Protein AF-A0A0N0UZF9-F1 (afdb_monomer)

Solvent-accessible surface area (backbone atoms only — not comparable to full-atom values): 8842 Å² total; per-residue (Å²): 135,58,72,69,58,54,50,53,52,52,51,53,51,52,53,53,54,58,72,73,48,83,79,80,64,76,77,76,74,95,60,78,86,76,83,84,76,93,65,82,76,79,87,68,77,53,95,86,53,50,74,66,56,44,46,52,50,43,54,66,48,74,74,40,77,43,28,36,32,28,72,74,54,78,70,39,81,90,77,30,36,34,41,31,40,71,54,63,40,72,67,46,59,75,76,38,93,76,80,78,81,73,47,67,48,80,46,55,71,67,57,49,49,50,48,66,74,74,47,73,64,34,48,26,33,32,36,53,35,70,54,100,90,40,83,45,73,49,79,44,81,100

Secondary structure (DSSP, 8-state):
--HHHHHHHHHHHHHHHHHT-TT------SS---SS--PPP--SPPTT--HHHHHHHHHTPPPEEEEEEEE-S--BTTTTEEEEEEEE-HHHHHHS----S-EEEE--HHHHHHHHHH-SEEEEEEEEEEETTEEEEEEEE-

Mean predicted aligned error: 14.39 Å

Radius of gyration: 19.11 Å; Cα contacts (8 Å, |Δi|>4): 156; chains: 1; bounding box: 43×53×45 Å

pLDDT: mean 75.82, std 14.98, range [36.47, 91.0]

Sequence (142 aa):
MSQLQKENRKLKLRLKKIIQNPSIIPKKPKHPPSTGSTEFPDLKRGQFETPQEFETRIQNSEAFQVGTARFKEPYDIETGKFPIEIDWKKWTKEHFDIQFKASWIVAQRDTAKSLYETSKTWPVIGNCSLIEKEIIMALQLY

Structure (mmCIF, N/CA/C/O backbone):
data_AF-A0A0N0UZF9-F1
#
_entry.id   AF-A0A0N0UZF9-F1
#
loop_
_atom_site.group_PDB
_atom_site.id
_atom_site.type_symbol
_atom_site.label_atom_id
_atom_site.label_alt_id
_atom_site.label_comp_id
_atom_site.label_asym_id
_atom_site.label_entity_id
_atom_site.label_seq_id
_atom_site.pdbx_PDB_ins_code
_atom_site.Cartn_x
_atom_site.Cartn_y
_atom_site.Cartn_z
_atom_site.occupancy
_atom_site.B_iso_or_equiv
_atom_site.auth_seq_id
_atom_site.auth_comp_id
_atom_site.auth_asym_id
_atom_site.auth_atom_id
_atom_site.pdbx_PDB_model_num
ATOM 1 N N . MET A 1 1 ? 2.807 -39.005 -10.849 1.00 57.56 1 MET A N 1
ATOM 2 C CA . MET A 1 1 ? 3.020 -37.666 -10.246 1.00 57.56 1 MET A CA 1
ATOM 3 C C . MET A 1 1 ? 2.933 -36.617 -11.337 1.00 57.56 1 MET A C 1
ATOM 5 O O . MET A 1 1 ? 3.746 -36.650 -12.254 1.00 57.56 1 MET A O 1
ATOM 9 N N . SER A 1 2 ? 1.929 -35.745 -11.247 1.00 75.00 2 SER A N 1
ATOM 10 C CA . SER A 1 2 ? 1.652 -34.679 -12.220 1.00 75.00 2 SER A CA 1
ATOM 11 C C . SER A 1 2 ? 2.767 -33.622 -12.219 1.00 75.00 2 SER A C 1
ATOM 13 O O . SER A 1 2 ? 3.395 -33.369 -11.188 1.00 75.00 2 SER A O 1
ATOM 15 N N . GLN A 1 3 ? 3.017 -32.997 -13.369 1.00 76.38 3 GLN A N 1
ATOM 16 C CA . GLN A 1 3 ? 3.989 -31.909 -13.539 1.00 76.38 3 GLN A CA 1
ATOM 17 C C . GLN A 1 3 ? 3.742 -30.757 -12.547 1.00 76.38 3 GLN A C 1
ATOM 19 O O . GLN A 1 3 ? 4.679 -30.258 -11.923 1.00 76.38 3 GLN A O 1
ATOM 24 N N . LEU A 1 4 ? 2.468 -30.486 -12.256 1.00 74.38 4 LEU A N 1
ATOM 25 C CA . LEU A 1 4 ? 2.013 -29.488 -11.288 1.00 74.38 4 LEU A CA 1
ATOM 26 C C . LEU A 1 4 ? 2.419 -29.817 -9.837 1.00 74.38 4 LEU A C 1
ATOM 28 O O . LEU A 1 4 ? 2.661 -28.930 -9.017 1.00 74.38 4 LEU A O 1
ATOM 32 N N . GLN A 1 5 ? 2.539 -31.104 -9.495 1.00 74.62 5 GLN A N 1
ATOM 33 C CA . GLN A 1 5 ? 2.990 -31.533 -8.164 1.00 74.62 5 GLN A CA 1
ATOM 34 C C . GLN A 1 5 ? 4.503 -31.336 -7.995 1.00 74.62 5 GLN A C 1
ATOM 36 O O . GLN A 1 5 ? 4.972 -31.029 -6.896 1.00 74.62 5 GLN A O 1
ATOM 41 N N . LYS A 1 6 ? 5.275 -31.467 -9.083 1.00 79.69 6 LYS A N 1
ATOM 42 C CA . LYS A 1 6 ? 6.724 -31.212 -9.078 1.00 79.69 6 LYS A CA 1
ATOM 43 C C . LYS A 1 6 ? 7.018 -29.719 -8.910 1.00 79.69 6 LYS A C 1
ATOM 45 O O . LYS A 1 6 ? 7.891 -29.366 -8.117 1.00 79.69 6 LYS A O 1
ATOM 50 N N . GLU A 1 7 ? 6.265 -28.853 -9.585 1.00 77.62 7 GLU A N 1
ATOM 51 C CA . GLU A 1 7 ? 6.413 -27.394 -9.485 1.00 77.62 7 GLU A CA 1
ATOM 52 C C . GLU A 1 7 ? 6.030 -26.864 -8.105 1.00 77.62 7 GLU A C 1
ATOM 54 O O . GLU A 1 7 ? 6.818 -26.149 -7.484 1.00 77.62 7 GLU A O 1
ATOM 59 N N . A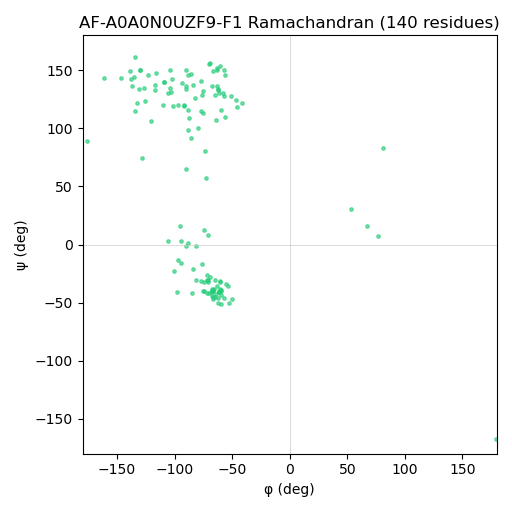SN A 1 8 ? 4.904 -27.316 -7.549 1.00 78.94 8 ASN A N 1
ATOM 60 C CA . ASN A 1 8 ? 4.499 -26.940 -6.193 1.00 78.94 8 ASN A CA 1
ATOM 61 C C . ASN A 1 8 ? 5.518 -27.375 -5.130 1.00 78.94 8 ASN A C 1
ATOM 63 O O . ASN A 1 8 ? 5.809 -26.630 -4.191 1.00 78.94 8 ASN A O 1
ATOM 67 N N . ARG A 1 9 ? 6.126 -28.559 -5.285 1.00 81.19 9 ARG A N 1
ATOM 68 C CA . ARG A 1 9 ? 7.200 -29.012 -4.390 1.00 81.19 9 ARG A CA 1
ATOM 69 C C . ARG A 1 9 ? 8.454 -28.142 -4.524 1.00 81.19 9 ARG A C 1
ATOM 71 O O . ARG A 1 9 ? 9.085 -27.830 -3.515 1.00 81.19 9 ARG A O 1
ATOM 78 N N . LYS A 1 10 ? 8.796 -27.717 -5.745 1.00 82.12 10 LYS A N 1
ATOM 79 C CA . LYS A 1 10 ? 9.942 -26.837 -6.027 1.00 82.12 10 LYS A CA 1
ATOM 80 C C . LYS A 1 10 ? 9.738 -25.430 -5.453 1.00 82.12 10 LYS A C 1
ATOM 82 O O . LYS A 1 10 ? 10.666 -24.888 -4.854 1.00 82.12 10 LYS A O 1
ATOM 87 N N . LEU A 1 11 ? 8.529 -24.876 -5.562 1.00 73.31 11 LEU A N 1
ATOM 88 C CA . LEU A 1 11 ? 8.155 -23.585 -4.973 1.00 73.31 11 LEU A CA 1
ATOM 89 C C . LEU A 1 11 ? 8.193 -23.627 -3.442 1.00 73.31 11 LEU A C 1
ATOM 91 O O . LEU A 1 11 ? 8.817 -22.764 -2.826 1.00 73.31 11 LEU A O 1
ATOM 95 N N . LYS A 1 12 ? 7.643 -24.681 -2.824 1.00 80.00 12 LYS A N 1
ATOM 96 C CA . LYS A 1 12 ? 7.717 -24.875 -1.365 1.00 80.00 12 LYS A CA 1
ATOM 97 C C . LYS A 1 12 ? 9.158 -24.974 -0.857 1.00 80.00 12 LYS A C 1
ATOM 99 O O . LYS A 1 12 ? 9.477 -24.407 0.185 1.00 80.00 12 LYS A O 1
ATOM 104 N N . LEU A 1 13 ? 10.042 -25.651 -1.594 1.00 74.62 13 LEU A N 1
ATOM 105 C CA . LEU A 1 13 ? 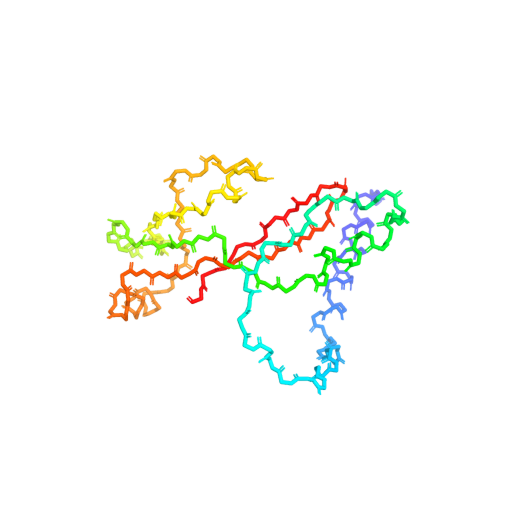11.467 -25.739 -1.252 1.00 74.62 13 LEU A CA 1
ATOM 106 C C . LEU A 1 13 ? 12.184 -24.385 -1.367 1.00 74.62 13 LEU A C 1
ATOM 108 O O . LEU A 1 13 ? 13.009 -24.063 -0.513 1.00 74.62 13 LEU A O 1
ATOM 112 N N . ARG A 1 14 ? 11.857 -23.575 -2.383 1.00 71.19 14 ARG A N 1
ATOM 113 C CA . ARG A 1 14 ? 12.416 -22.223 -2.547 1.00 71.19 14 ARG A CA 1
ATOM 114 C C . ARG A 1 14 ? 11.967 -21.274 -1.437 1.00 71.19 14 ARG A C 1
ATOM 116 O O . ARG A 1 14 ? 12.817 -20.632 -0.831 1.00 71.19 14 ARG A O 1
ATOM 123 N N . LEU A 1 15 ? 10.674 -21.260 -1.114 1.00 66.38 15 LEU A N 1
ATOM 124 C CA . LEU A 1 15 ? 10.121 -20.458 -0.015 1.00 66.38 15 LEU A CA 1
ATOM 125 C C . LEU A 1 15 ? 10.742 -20.831 1.336 1.00 66.38 15 LEU A C 1
ATOM 127 O O . LEU A 1 15 ? 11.152 -19.955 2.092 1.00 66.38 15 LEU A O 1
ATOM 131 N N . LYS A 1 16 ? 10.911 -22.131 1.611 1.00 72.00 16 LYS A N 1
ATOM 132 C CA . LYS A 1 16 ? 11.544 -22.595 2.854 1.00 72.00 16 LYS A CA 1
ATOM 133 C C . LYS A 1 16 ? 13.008 -22.148 2.970 1.00 72.00 16 LYS A C 1
ATOM 135 O O . LYS A 1 16 ? 13.449 -21.808 4.062 1.00 72.00 16 LYS A O 1
ATOM 140 N N . LYS A 1 17 ? 13.743 -22.095 1.852 1.00 63.72 17 LYS A N 1
ATOM 141 C CA . LYS A 1 17 ? 15.142 -21.638 1.815 1.00 63.72 17 LYS A CA 1
ATOM 142 C C . LYS A 1 17 ? 15.284 -20.125 2.028 1.00 63.72 17 LYS A C 1
ATOM 144 O O . LYS A 1 17 ? 16.287 -19.702 2.589 1.00 63.72 17 LYS A O 1
ATOM 149 N N . ILE A 1 18 ? 14.290 -19.334 1.619 1.00 58.06 18 ILE A N 1
ATOM 150 C CA . ILE A 1 18 ? 14.248 -17.881 1.856 1.00 58.06 18 ILE A CA 1
ATOM 151 C C . ILE A 1 18 ? 13.975 -17.591 3.340 1.00 58.06 18 ILE A C 1
ATOM 153 O O . ILE A 1 18 ? 14.649 -16.761 3.936 1.00 58.06 18 ILE A O 1
ATOM 157 N N . ILE A 1 19 ? 13.055 -18.334 3.963 1.00 57.25 19 ILE A N 1
ATOM 158 C CA . ILE A 1 19 ? 12.686 -18.140 5.377 1.00 57.25 19 ILE A CA 1
ATOM 159 C C . ILE A 1 19 ? 13.804 -18.596 6.336 1.00 57.25 19 ILE A C 1
ATOM 161 O O . ILE A 1 19 ? 13.973 -18.022 7.406 1.00 57.25 19 ILE A O 1
ATOM 165 N N . GLN A 1 20 ? 14.587 -19.616 5.968 1.00 52.75 20 GLN A N 1
ATOM 166 C CA . GLN A 1 20 ? 15.629 -20.190 6.836 1.00 52.75 20 GLN A CA 1
ATOM 167 C C . GLN A 1 20 ? 17.007 -19.516 6.727 1.00 52.75 20 GLN A C 1
ATOM 169 O O . GLN A 1 20 ? 17.932 -19.951 7.408 1.00 52.75 20 GLN A O 1
ATOM 174 N N . ASN A 1 21 ? 17.166 -18.476 5.902 1.00 43.59 21 ASN A N 1
ATOM 175 C CA . ASN A 1 21 ? 18.456 -17.813 5.699 1.00 43.59 21 ASN A CA 1
ATOM 176 C C . ASN A 1 21 ? 18.340 -16.284 5.900 1.00 43.59 21 ASN A C 1
ATOM 178 O O . ASN A 1 21 ? 18.370 -15.530 4.929 1.00 43.59 21 ASN A O 1
ATOM 182 N N . PRO A 1 22 ? 18.217 -15.796 7.150 1.00 47.25 22 PRO A N 1
ATOM 183 C CA . PRO A 1 22 ? 18.050 -14.369 7.450 1.00 47.25 22 PRO A CA 1
ATOM 184 C C . PRO A 1 22 ? 19.308 -13.502 7.214 1.00 47.25 22 PRO A C 1
ATOM 186 O O . PRO A 1 22 ? 19.315 -12.325 7.558 1.00 47.25 22 PRO A O 1
ATOM 189 N N . SER A 1 23 ? 20.379 -14.036 6.613 1.00 43.41 23 SER A N 1
ATOM 190 C CA . SER A 1 23 ? 21.651 -13.318 6.407 1.00 43.41 23 SER A CA 1
ATOM 191 C C . SER A 1 23 ? 21.814 -12.637 5.044 1.00 43.41 23 SER A C 1
ATOM 193 O O . SER A 1 23 ? 22.919 -12.212 4.714 1.00 43.41 23 SER A O 1
ATOM 195 N N . ILE A 1 24 ? 20.743 -12.437 4.273 1.00 46.25 24 ILE A N 1
ATOM 196 C CA . ILE A 1 24 ? 20.751 -11.422 3.205 1.00 46.25 24 ILE A CA 1
ATOM 197 C C . ILE A 1 24 ? 20.254 -10.108 3.814 1.00 46.25 24 ILE A C 1
ATOM 199 O O . ILE A 1 24 ? 19.182 -9.608 3.497 1.00 46.25 24 ILE A O 1
ATOM 203 N N . ILE A 1 25 ? 21.036 -9.576 4.753 1.00 42.75 25 ILE A N 1
ATOM 204 C CA . ILE A 1 25 ? 20.919 -8.180 5.166 1.00 42.75 25 ILE A CA 1
ATOM 205 C C . ILE A 1 25 ? 21.565 -7.386 4.025 1.00 42.75 25 ILE A C 1
ATOM 207 O O . ILE A 1 25 ? 22.776 -7.538 3.816 1.00 42.75 25 ILE A O 1
ATOM 211 N N . PRO A 1 26 ? 20.824 -6.579 3.244 1.00 44.59 26 PRO A N 1
ATOM 212 C CA . PRO A 1 26 ? 21.465 -5.666 2.314 1.00 44.59 26 PRO A CA 1
ATOM 213 C C . PRO A 1 26 ? 22.404 -4.770 3.122 1.00 44.59 26 PRO A C 1
ATOM 215 O O . PRO A 1 26 ? 22.029 -4.213 4.156 1.00 44.59 26 PRO A O 1
ATOM 218 N N . LYS A 1 27 ? 23.667 -4.699 2.687 1.00 43.12 27 LYS A N 1
ATOM 219 C CA . LYS A 1 27 ? 24.675 -3.822 3.284 1.00 43.12 27 LYS A CA 1
ATOM 220 C C . LYS A 1 27 ? 24.059 -2.434 3.457 1.00 43.12 27 LYS A C 1
ATOM 222 O O . LYS A 1 27 ? 23.583 -1.850 2.489 1.00 43.12 27 LYS A O 1
ATOM 227 N N . LYS A 1 28 ? 24.085 -1.941 4.697 1.00 40.94 28 LYS A N 1
ATOM 228 C CA . LYS A 1 28 ? 23.655 -0.598 5.094 1.00 40.94 28 LYS A CA 1
ATOM 229 C C . LYS A 1 28 ? 24.150 0.425 4.051 1.00 40.94 28 LYS A C 1
ATOM 231 O O . LYS A 1 28 ? 25.365 0.467 3.824 1.00 40.94 28 LYS A O 1
ATOM 236 N N . PRO A 1 29 ? 23.272 1.212 3.404 1.00 42.22 29 PRO A N 1
ATOM 237 C CA . PRO A 1 29 ? 23.725 2.265 2.510 1.00 42.22 29 PRO A CA 1
ATOM 238 C C . PRO A 1 29 ? 24.635 3.221 3.291 1.00 42.22 29 PRO A C 1
ATOM 240 O O . PRO A 1 29 ? 24.318 3.644 4.401 1.00 42.22 29 PRO A O 1
ATOM 243 N N . LYS A 1 30 ? 25.814 3.512 2.729 1.00 41.91 30 LYS A N 1
ATOM 244 C CA . LYS A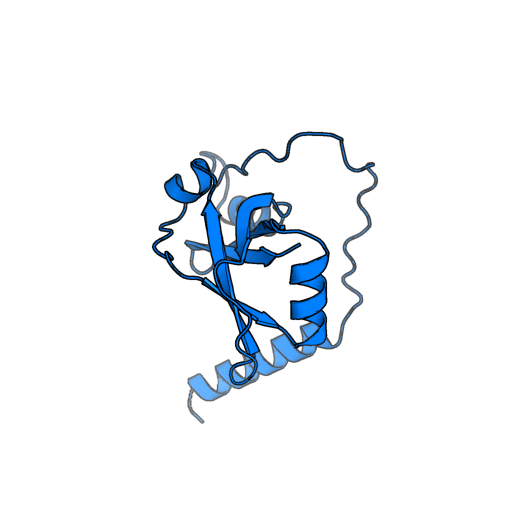 1 30 ? 26.853 4.384 3.312 1.00 41.91 30 LYS A CA 1
ATOM 245 C C . LYS A 1 30 ? 26.514 5.879 3.234 1.00 41.91 30 LYS A C 1
ATOM 247 O O . LYS A 1 30 ? 27.384 6.708 3.487 1.00 41.91 30 LYS A O 1
ATOM 252 N N . HIS A 1 31 ? 25.274 6.228 2.915 1.00 40.09 31 HIS A N 1
ATOM 253 C CA . HIS A 1 31 ? 24.825 7.609 2.835 1.00 40.09 31 HIS A CA 1
ATOM 254 C C . HIS A 1 31 ? 23.734 7.854 3.880 1.00 40.09 31 HIS A C 1
ATOM 256 O O . HIS A 1 31 ? 22.877 6.986 4.066 1.00 40.09 31 HIS A O 1
ATOM 262 N N . PRO A 1 32 ? 23.767 8.992 4.599 1.00 39.00 32 PRO A N 1
ATOM 263 C CA . PRO A 1 32 ? 22.631 9.396 5.416 1.00 39.00 32 PRO A CA 1
ATOM 264 C C . PRO A 1 32 ? 21.383 9.479 4.520 1.00 39.00 32 PRO A C 1
ATOM 266 O O . PRO A 1 32 ? 21.527 9.836 3.347 1.00 39.00 32 PRO A O 1
ATOM 269 N N . PRO A 1 33 ? 20.182 9.145 5.031 1.00 40.12 33 PRO A N 1
ATOM 270 C CA . PRO A 1 33 ? 18.947 9.333 4.284 1.00 40.12 33 PRO A CA 1
ATOM 271 C C . PRO A 1 33 ? 18.864 10.807 3.891 1.00 40.12 33 PRO A C 1
ATOM 273 O O . PRO A 1 33 ? 18.748 11.690 4.742 1.00 40.12 33 PRO A O 1
ATOM 276 N N . SER A 1 34 ? 19.035 11.057 2.596 1.00 36.47 34 SER A N 1
ATOM 277 C CA . SER A 1 34 ? 18.961 12.382 2.010 1.00 36.47 34 SER A CA 1
ATOM 278 C C . SER A 1 34 ? 17.572 12.934 2.293 1.00 36.47 34 SER A C 1
ATOM 280 O O . SER A 1 34 ? 16.563 12.401 1.839 1.00 36.47 34 SER A O 1
ATOM 282 N N . THR A 1 35 ? 17.529 14.002 3.075 1.00 40.38 35 THR A N 1
ATOM 283 C CA . THR A 1 35 ? 16.372 14.873 3.247 1.00 40.38 35 THR A CA 1
ATOM 284 C C . THR A 1 35 ? 15.740 15.215 1.895 1.00 40.38 35 THR A C 1
ATOM 286 O O . THR A 1 35 ? 16.371 15.875 1.076 1.00 40.38 35 THR A O 1
ATOM 289 N N . GLY A 1 36 ? 14.479 14.816 1.706 1.00 38.88 36 GLY A N 1
ATOM 290 C CA . GLY A 1 36 ? 13.521 15.512 0.845 1.00 38.88 36 GLY A CA 1
ATOM 291 C C . GLY A 1 36 ? 13.600 15.247 -0.660 1.00 38.88 36 GLY A C 1
ATOM 292 O O . GLY A 1 36 ? 14.110 16.071 -1.408 1.00 38.88 36 GLY A O 1
ATOM 293 N N . SER A 1 37 ? 12.990 14.153 -1.115 1.00 39.56 37 SER A N 1
ATOM 294 C CA . SER A 1 37 ? 12.114 14.118 -2.306 1.00 39.56 37 SER A CA 1
ATOM 295 C C . SER A 1 37 ? 11.538 12.709 -2.443 1.00 39.56 37 SER A C 1
ATOM 297 O O . SER A 1 37 ? 12.097 11.826 -3.080 1.00 39.56 37 SER A O 1
ATOM 299 N N . THR A 1 38 ? 10.390 12.482 -1.8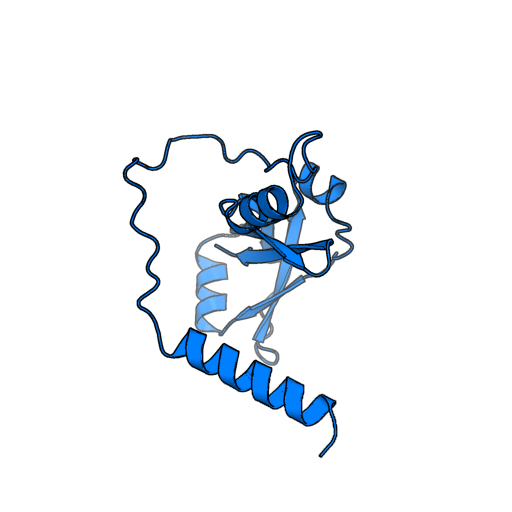02 1.00 50.59 38 THR A N 1
ATOM 300 C CA . THR A 1 38 ? 9.523 11.309 -2.016 1.00 50.59 38 THR A CA 1
ATOM 301 C C . THR A 1 38 ? 8.827 11.456 -3.374 1.00 50.59 38 THR A C 1
ATOM 303 O O . THR A 1 38 ? 7.602 11.565 -3.459 1.00 50.59 38 THR A O 1
ATOM 306 N N . GLU A 1 39 ? 9.620 11.597 -4.432 1.00 58.56 39 GLU A N 1
ATOM 307 C CA . GLU A 1 39 ? 9.146 11.772 -5.795 1.00 58.56 39 GLU A CA 1
ATOM 308 C C . GLU A 1 39 ? 8.847 10.406 -6.409 1.00 58.56 39 GLU A C 1
ATOM 310 O O . GLU A 1 39 ? 9.539 9.415 -6.184 1.00 58.56 39 GLU A O 1
ATOM 315 N N . PHE A 1 40 ? 7.726 10.357 -7.119 1.00 66.69 40 PHE A N 1
ATOM 316 C CA . PHE A 1 40 ? 7.201 9.178 -7.787 1.00 66.69 40 PHE A CA 1
ATOM 317 C C . PHE A 1 40 ? 8.279 8.511 -8.668 1.00 66.69 40 PHE A C 1
ATOM 319 O O . PHE A 1 40 ? 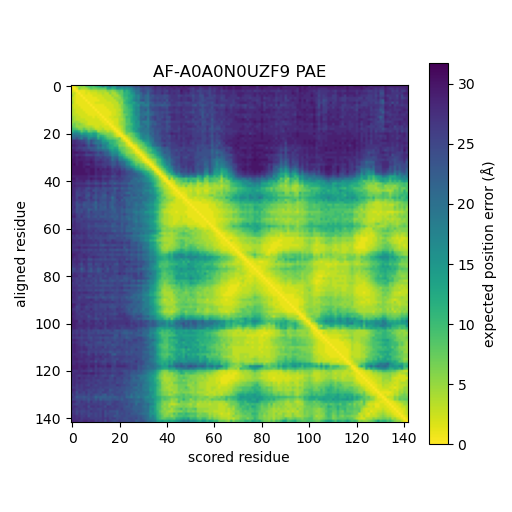8.868 9.202 -9.502 1.00 66.69 40 PHE A O 1
ATOM 326 N N . PRO A 1 41 ? 8.544 7.196 -8.527 1.00 68.56 41 PRO A N 1
ATOM 327 C CA . PRO A 1 41 ? 9.504 6.527 -9.396 1.00 68.56 41 PRO A CA 1
ATOM 328 C C . PRO A 1 41 ? 8.965 6.465 -10.823 1.00 68.56 41 PRO A C 1
ATOM 330 O O . PRO A 1 41 ? 7.805 6.120 -11.038 1.00 68.56 41 PRO A O 1
ATOM 333 N N . ASP A 1 42 ? 9.811 6.755 -11.812 1.00 77.38 42 ASP A N 1
ATOM 334 C CA . ASP A 1 42 ? 9.423 6.620 -13.215 1.00 77.38 42 ASP A CA 1
ATOM 335 C C . ASP A 1 42 ? 9.127 5.149 -13.540 1.00 77.38 42 ASP A C 1
ATOM 337 O O . ASP A 1 42 ? 10.025 4.312 -13.617 1.00 77.38 42 ASP A O 1
ATOM 341 N N . LEU A 1 43 ? 7.851 4.814 -13.716 1.00 81.06 43 LEU A N 1
ATOM 342 C CA . LEU A 1 43 ? 7.411 3.449 -14.008 1.00 81.06 43 LEU A CA 1
ATOM 343 C C . LEU A 1 43 ? 7.554 3.077 -15.490 1.00 81.06 43 LEU A C 1
ATOM 345 O O . LEU A 1 43 ? 7.231 1.953 -15.876 1.00 81.06 43 LEU A O 1
ATOM 349 N N . LYS A 1 44 ? 8.023 3.995 -16.343 1.00 83.88 44 LYS A N 1
ATOM 350 C CA . LYS A 1 44 ? 8.275 3.711 -17.756 1.00 83.88 44 LYS A CA 1
ATOM 351 C C . LYS A 1 44 ? 9.669 3.122 -17.935 1.00 83.88 44 LYS A C 1
ATOM 353 O O . LYS A 1 44 ? 10.614 3.462 -17.222 1.00 83.88 44 LYS A O 1
ATOM 358 N N . ARG A 1 45 ? 9.798 2.222 -18.912 1.00 82.56 45 ARG A N 1
ATOM 359 C CA . ARG A 1 45 ? 11.104 1.707 -19.329 1.00 82.56 45 ARG A CA 1
ATOM 360 C C . ARG A 1 45 ? 11.821 2.764 -20.160 1.00 82.56 45 ARG A C 1
ATOM 362 O O . ARG A 1 45 ? 11.238 3.298 -21.105 1.00 82.56 45 ARG A O 1
ATOM 369 N N . GLY A 1 46 ? 13.084 3.023 -19.840 1.00 84.81 46 GLY A N 1
ATOM 370 C CA . GLY A 1 46 ? 13.930 3.902 -20.641 1.00 84.81 46 GLY A CA 1
ATOM 371 C C . GLY A 1 46 ? 14.151 3.354 -22.057 1.00 84.81 46 GLY A C 1
ATOM 372 O O . GLY A 1 46 ? 14.154 2.143 -22.279 1.00 84.81 46 GLY A O 1
ATOM 373 N N . GLN A 1 47 ? 14.379 4.240 -23.032 1.00 84.88 47 GLN A N 1
ATOM 374 C CA . GLN A 1 47 ? 14.604 3.847 -24.434 1.00 84.88 47 GLN A CA 1
ATOM 375 C C . GLN A 1 47 ? 15.837 2.941 -24.613 1.00 84.88 47 GLN A C 1
ATOM 377 O O . GLN A 1 47 ? 15.837 2.072 -25.483 1.00 84.88 47 GLN A O 1
ATOM 382 N N . PHE A 1 48 ? 16.859 3.126 -23.775 1.00 90.19 48 PHE A N 1
ATOM 383 C CA . PHE A 1 48 ? 18.109 2.358 -23.790 1.00 90.19 48 PHE A CA 1
ATOM 384 C C . PHE A 1 48 ? 18.215 1.350 -22.641 1.00 90.19 48 PHE A C 1
ATOM 386 O O . PHE A 1 48 ? 19.236 0.690 -22.499 1.00 90.19 48 PHE A O 1
ATOM 393 N N . GLU A 1 49 ? 17.174 1.240 -21.816 1.00 87.12 49 GLU A N 1
ATOM 394 C CA . GLU A 1 49 ? 17.160 0.354 -20.659 1.00 87.12 49 GLU A CA 1
ATOM 395 C C . GLU A 1 49 ? 16.807 -1.071 -21.096 1.00 87.12 49 GLU A C 1
ATOM 397 O O . GLU A 1 49 ? 15.777 -1.318 -21.741 1.00 87.12 49 GLU A O 1
ATOM 402 N N . THR A 1 50 ? 17.661 -2.029 -20.739 1.00 91.00 50 THR A N 1
ATOM 403 C CA . THR A 1 50 ? 17.381 -3.447 -20.968 1.00 91.00 50 THR A CA 1
ATOM 404 C C . THR A 1 50 ? 16.240 -3.925 -20.058 1.00 91.00 50 THR A C 1
ATOM 406 O O . THR A 1 50 ? 16.005 -3.361 -18.987 1.00 91.00 50 THR A O 1
ATOM 409 N N . PRO A 1 51 ? 15.520 -5.004 -20.419 1.00 86.75 51 PRO A N 1
ATOM 410 C CA . PRO A 1 51 ? 14.469 -5.552 -19.558 1.00 86.75 51 PRO A CA 1
ATOM 411 C C . PRO A 1 51 ? 14.947 -5.911 -18.142 1.00 86.75 51 PRO A C 1
ATOM 413 O O . PRO A 1 51 ? 14.194 -5.751 -17.188 1.00 86.75 51 PRO A O 1
ATOM 416 N N . GLN A 1 52 ? 16.193 -6.372 -18.009 1.00 87.00 52 GLN A N 1
ATOM 417 C CA . GLN A 1 52 ? 16.790 -6.762 -16.727 1.00 87.00 52 GLN A CA 1
ATOM 418 C C . GLN A 1 52 ? 17.151 -5.546 -15.867 1.00 87.00 52 GLN A C 1
ATOM 420 O O . GLN A 1 52 ? 16.928 -5.569 -14.658 1.00 87.00 52 GLN A O 1
ATOM 425 N N . GLU A 1 53 ? 17.670 -4.476 -16.474 1.00 87.56 53 GLU A N 1
ATOM 426 C CA . GLU A 1 53 ? 17.923 -3.207 -15.778 1.00 87.56 53 GLU A CA 1
ATOM 427 C C . GLU A 1 53 ? 16.616 -2.583 -15.287 1.00 87.56 53 GLU A C 1
ATOM 429 O O . GLU A 1 53 ? 16.531 -2.183 -14.127 1.00 87.56 53 GLU A O 1
ATOM 434 N N . PHE A 1 54 ? 15.574 -2.614 -16.122 1.00 87.12 54 PHE A N 1
ATOM 435 C CA . PHE A 1 54 ? 14.239 -2.153 -15.752 1.00 87.12 54 PHE A CA 1
ATOM 436 C C . PHE A 1 54 ? 13.668 -2.926 -14.564 1.00 87.12 54 PHE A C 1
ATOM 438 O O . PHE A 1 54 ? 13.246 -2.330 -13.575 1.00 87.12 54 PHE A O 1
ATOM 445 N N . GLU A 1 55 ? 13.691 -4.259 -14.632 1.00 86.00 55 GLU A N 1
ATOM 446 C CA . GLU A 1 55 ? 13.229 -5.115 -13.540 1.00 86.00 55 GLU A CA 1
ATOM 447 C C . GLU A 1 55 ? 13.992 -4.822 -12.243 1.00 86.00 55 GLU A C 1
ATOM 449 O O . GLU A 1 55 ? 13.381 -4.621 -11.193 1.00 86.00 55 GLU A O 1
ATOM 454 N N . THR A 1 56 ? 15.320 -4.720 -12.332 1.00 85.81 56 THR A N 1
ATOM 455 C CA . THR A 1 56 ? 16.193 -4.432 -11.189 1.00 85.81 56 THR A CA 1
ATOM 456 C C . THR A 1 56 ? 15.880 -3.067 -10.578 1.00 85.81 56 THR A C 1
ATOM 458 O O . THR A 1 56 ? 15.855 -2.931 -9.356 1.00 85.81 56 THR A O 1
ATOM 461 N N . ARG A 1 57 ? 15.616 -2.048 -11.401 1.00 87.50 57 ARG A N 1
ATOM 462 C CA . ARG A 1 57 ? 15.274 -0.701 -10.934 1.00 87.50 57 ARG A CA 1
ATOM 463 C C . ARG A 1 57 ? 13.918 -0.662 -10.237 1.00 87.50 57 ARG A C 1
ATOM 465 O O . ARG A 1 57 ? 13.812 -0.057 -9.176 1.00 87.50 57 ARG A O 1
ATOM 472 N N . ILE A 1 58 ? 12.904 -1.316 -10.802 1.00 85.56 58 ILE A N 1
ATOM 473 C CA . ILE A 1 58 ? 11.566 -1.381 -10.200 1.00 85.56 58 ILE A CA 1
ATOM 474 C C . ILE A 1 58 ? 11.585 -2.192 -8.898 1.00 85.56 58 ILE A C 1
ATOM 476 O O . ILE A 1 58 ? 10.950 -1.797 -7.930 1.00 85.56 58 ILE A O 1
ATOM 480 N N . GLN A 1 59 ? 12.334 -3.296 -8.836 1.00 83.06 59 GLN A N 1
ATOM 481 C CA . GLN A 1 59 ? 12.436 -4.117 -7.622 1.00 83.06 59 GLN A CA 1
ATOM 482 C C . GLN A 1 59 ? 13.238 -3.442 -6.501 1.00 83.06 59 GLN A C 1
ATOM 484 O O . GLN A 1 59 ? 12.964 -3.685 -5.329 1.00 83.06 59 GLN A O 1
ATOM 489 N N . ASN A 1 60 ? 14.220 -2.604 -6.846 1.00 83.19 60 ASN A N 1
ATOM 490 C CA . ASN A 1 60 ? 15.041 -1.876 -5.876 1.00 83.19 60 ASN A CA 1
ATOM 491 C C . ASN A 1 60 ? 14.529 -0.458 -5.582 1.00 83.19 60 ASN A C 1
ATOM 493 O O . ASN A 1 60 ? 15.194 0.274 -4.849 1.00 83.19 60 ASN A O 1
ATOM 497 N N . SER A 1 61 ? 13.392 -0.043 -6.153 1.00 81.25 61 SER A N 1
ATOM 498 C CA . SER A 1 61 ? 12.817 1.265 -5.843 1.00 81.25 61 SER A CA 1
ATOM 499 C C . SER A 1 61 ? 12.447 1.325 -4.364 1.00 81.25 61 SER A C 1
ATOM 501 O O . SER A 1 61 ? 11.825 0.393 -3.850 1.00 81.25 61 SER A O 1
ATOM 503 N N . GLU A 1 62 ? 12.805 2.417 -3.692 1.00 82.44 62 GLU A N 1
ATOM 504 C CA . GLU A 1 62 ? 12.392 2.638 -2.309 1.00 82.44 62 GLU A CA 1
ATOM 505 C C . GLU A 1 62 ? 10.868 2.697 -2.194 1.00 82.44 62 GLU A C 1
ATOM 507 O O . GLU A 1 62 ? 10.167 3.054 -3.140 1.00 82.44 62 GLU A O 1
ATOM 512 N N . ALA A 1 63 ? 10.359 2.358 -1.013 1.00 84.12 63 ALA A N 1
ATOM 513 C CA . ALA A 1 63 ? 8.944 2.469 -0.718 1.00 84.12 63 ALA A CA 1
ATOM 514 C C . ALA A 1 63 ? 8.506 3.939 -0.785 1.00 84.12 63 ALA A C 1
ATOM 516 O O . ALA A 1 63 ? 9.176 4.822 -0.248 1.00 84.12 63 ALA A O 1
ATOM 517 N N . PHE A 1 64 ? 7.362 4.216 -1.402 1.00 86.06 64 PHE A N 1
ATOM 518 C CA . PHE A 1 64 ? 6.876 5.584 -1.586 1.00 86.06 64 PHE A CA 1
ATOM 519 C C . PHE A 1 64 ? 5.427 5.722 -1.140 1.00 86.06 64 PHE A C 1
ATOM 521 O O . PHE A 1 64 ? 4.624 4.793 -1.208 1.00 86.06 64 PHE A O 1
ATOM 528 N N . GLN A 1 65 ? 5.062 6.915 -0.679 1.00 88.25 65 GLN A N 1
ATOM 529 C CA . GLN A 1 65 ? 3.704 7.166 -0.218 1.00 88.25 65 GLN A CA 1
ATOM 530 C C . GLN A 1 65 ? 2.749 7.354 -1.401 1.00 88.25 65 GLN A C 1
ATOM 532 O O . GLN A 1 65 ? 2.833 8.363 -2.107 1.00 88.25 65 GLN A O 1
ATOM 537 N N . VAL A 1 66 ? 1.797 6.435 -1.540 1.00 88.19 66 VAL A N 1
ATOM 538 C CA . VAL A 1 66 ? 0.777 6.359 -2.605 1.00 88.19 66 VAL A CA 1
ATOM 539 C C . VAL A 1 66 ? -0.547 7.026 -2.224 1.00 88.19 66 VAL A C 1
ATOM 541 O O . VAL A 1 66 ? -1.375 7.342 -3.075 1.00 88.19 66 VAL A O 1
ATOM 544 N N . GLY A 1 67 ? -0.756 7.285 -0.937 1.00 89.25 67 GLY A N 1
ATOM 545 C CA . GLY A 1 67 ? -1.977 7.913 -0.455 1.00 89.25 67 GLY A CA 1
ATOM 546 C C . GLY A 1 67 ? -1.993 8.094 1.051 1.00 89.25 67 GLY A C 1
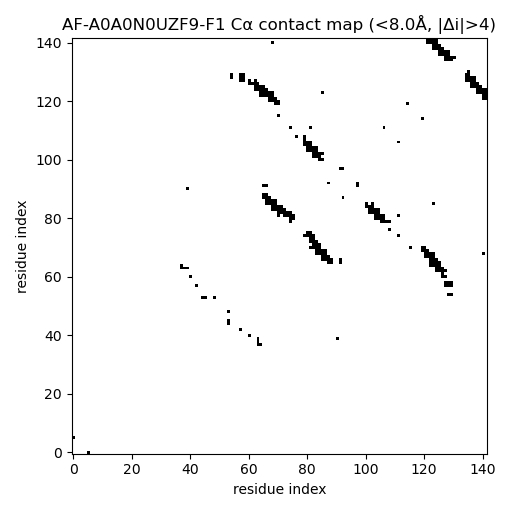ATOM 547 O O . GLY A 1 67 ? -0.973 7.943 1.732 1.00 89.25 67 GLY A O 1
ATOM 548 N N . THR A 1 68 ? -3.177 8.405 1.555 1.00 90.44 68 THR A N 1
ATOM 549 C CA . THR A 1 68 ? -3.447 8.560 2.982 1.00 90.44 68 THR A CA 1
ATOM 550 C C . THR A 1 68 ? -4.713 7.793 3.333 1.00 90.44 68 THR A C 1
ATOM 552 O O . THR A 1 68 ? -5.775 8.060 2.777 1.00 90.44 68 THR A O 1
ATOM 555 N N . ALA A 1 69 ? -4.610 6.842 4.253 1.00 89.31 69 ALA A N 1
ATOM 556 C CA . ALA A 1 69 ? -5.732 6.085 4.779 1.00 89.31 69 ALA A CA 1
ATOM 557 C C . ALA A 1 69 ? -6.361 6.798 5.977 1.00 89.31 69 ALA A C 1
ATOM 559 O O . ALA A 1 69 ? -5.672 7.428 6.781 1.00 89.31 69 ALA A O 1
ATOM 560 N N . ARG A 1 70 ? -7.677 6.667 6.108 1.00 88.38 70 ARG A N 1
ATOM 561 C CA . ARG A 1 70 ? -8.484 7.160 7.225 1.00 88.38 70 ARG A CA 1
ATOM 562 C C . ARG A 1 70 ? -9.464 6.083 7.649 1.00 88.38 70 ARG A C 1
ATOM 564 O O . ARG A 1 70 ? -9.981 5.361 6.802 1.00 88.38 70 ARG A O 1
ATOM 571 N N . PHE A 1 71 ? -9.744 5.982 8.941 1.00 84.69 71 PHE A N 1
ATOM 572 C CA . PHE A 1 71 ? -10.780 5.072 9.425 1.00 84.69 71 PHE A CA 1
ATOM 573 C C . PHE A 1 71 ? -12.153 5.670 9.155 1.00 84.69 71 PHE A C 1
ATOM 575 O O . PHE A 1 71 ? -12.401 6.831 9.484 1.00 84.69 71 PHE A O 1
ATOM 582 N N . LYS A 1 72 ? -13.027 4.880 8.532 1.00 79.50 72 LYS A N 1
ATOM 583 C CA . LYS A 1 72 ? -14.359 5.340 8.128 1.00 79.50 72 LYS A CA 1
ATOM 584 C C . LYS A 1 72 ? -15.434 4.942 9.136 1.00 79.50 72 LYS A C 1
ATOM 586 O O . LYS A 1 72 ? -16.334 5.722 9.428 1.00 79.50 72 LYS A O 1
ATOM 591 N N . GLU A 1 73 ? -15.333 3.723 9.650 1.00 81.25 73 GLU A N 1
ATOM 592 C CA . GLU A 1 73 ? -16.344 3.076 10.485 1.00 81.25 73 GLU A CA 1
ATOM 593 C C . GLU A 1 73 ? -15.678 2.410 11.699 1.00 81.25 73 GLU A C 1
ATOM 595 O O . GLU A 1 73 ? -14.460 2.199 11.688 1.00 81.25 73 GLU A O 1
ATOM 600 N N . PRO A 1 74 ? -16.443 2.093 12.760 1.00 81.56 74 PRO A N 1
ATOM 601 C CA . PRO A 1 74 ? -15.923 1.369 13.911 1.00 81.56 74 PRO A CA 1
ATOM 602 C C . PRO A 1 74 ? -15.304 0.023 13.518 1.00 81.56 74 PRO A C 1
ATOM 604 O O . PRO A 1 74 ? -15.727 -0.625 12.562 1.00 81.56 74 PRO A O 1
ATOM 607 N N . TYR A 1 75 ? -14.312 -0.405 14.294 1.00 85.50 75 TYR A N 1
ATOM 608 C CA . TYR A 1 75 ? -13.715 -1.731 14.174 1.00 85.50 75 TYR A CA 1
ATOM 609 C C . TYR A 1 75 ? -14.756 -2.829 14.437 1.00 85.50 75 TYR A C 1
ATOM 611 O O . TYR A 1 75 ? -15.448 -2.801 15.458 1.00 85.50 75 TYR A O 1
ATOM 619 N N . ASP A 1 76 ? -14.825 -3.813 13.542 1.00 87.00 76 ASP A N 1
ATOM 620 C CA . ASP A 1 76 ? -15.659 -4.999 13.705 1.00 87.00 76 ASP A CA 1
ATOM 621 C C . ASP A 1 76 ? -14.879 -6.072 14.477 1.00 87.00 76 ASP A C 1
ATOM 623 O O . ASP A 1 76 ? -13.923 -6.671 13.975 1.00 87.00 76 ASP A O 1
ATOM 627 N N . ILE A 1 77 ? -15.295 -6.307 15.723 1.00 86.19 77 ILE A N 1
ATOM 628 C CA . ILE A 1 77 ? -14.640 -7.260 16.622 1.00 86.19 77 ILE A CA 1
ATOM 629 C C . ILE A 1 77 ? -14.873 -8.720 16.238 1.00 86.19 77 ILE A C 1
ATOM 631 O O . ILE A 1 77 ? -14.031 -9.555 16.562 1.00 86.19 77 ILE A O 1
ATOM 635 N N . GLU A 1 78 ? -15.974 -9.029 15.552 1.00 88.25 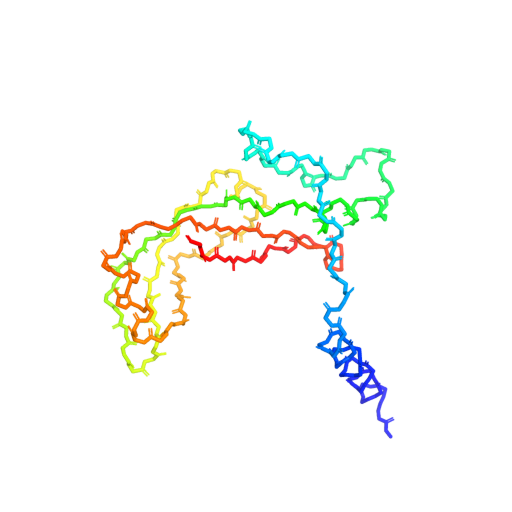78 GLU A N 1
ATOM 636 C CA . GLU A 1 78 ? -16.303 -10.397 15.153 1.00 88.25 78 GLU A CA 1
ATOM 637 C C . GLU A 1 78 ? -15.439 -10.830 13.972 1.00 88.25 78 GLU A C 1
ATOM 639 O O . GLU A 1 78 ? -14.943 -11.957 13.933 1.00 88.25 78 GLU A O 1
ATOM 644 N N . THR A 1 79 ? -15.209 -9.920 13.022 1.00 86.44 79 THR A N 1
ATOM 645 C CA . THR A 1 79 ? -14.425 -10.218 11.815 1.00 86.44 79 THR A CA 1
ATOM 646 C C . THR A 1 79 ? -12.961 -9.792 11.905 1.00 86.44 79 THR A C 1
ATOM 648 O O . THR A 1 79 ? -12.154 -10.195 11.064 1.00 86.44 79 THR A O 1
ATOM 651 N N . GLY A 1 80 ? -12.600 -8.977 12.899 1.00 85.88 80 GLY A N 1
ATOM 652 C CA . GLY A 1 80 ? -11.272 -8.377 13.023 1.00 85.88 80 GLY A CA 1
ATOM 653 C C . GLY A 1 80 ? -10.955 -7.363 11.923 1.00 85.88 80 GLY A C 1
ATOM 654 O O . GLY A 1 80 ? -9.786 -7.048 11.682 1.00 85.88 80 GLY A O 1
ATOM 655 N N . LYS A 1 81 ? -11.983 -6.894 11.207 1.00 86.44 81 LYS A N 1
ATOM 656 C CA . LYS A 1 81 ? -11.839 -5.973 10.084 1.00 86.44 81 LYS A CA 1
ATOM 657 C C . LYS A 1 81 ? -11.992 -4.544 10.555 1.00 86.44 81 LYS A C 1
ATOM 659 O O . LYS A 1 81 ? -12.893 -4.199 11.316 1.00 86.44 81 LYS A O 1
ATOM 664 N N . PHE A 1 82 ? -11.136 -3.695 10.014 1.00 85.31 82 PHE A N 1
ATOM 665 C CA . PHE A 1 82 ? -11.189 -2.270 10.244 1.00 85.31 82 PHE A CA 1
ATOM 666 C C . PHE A 1 82 ? -11.364 -1.545 8.904 1.00 85.31 82 PHE A C 1
ATOM 668 O O . PHE A 1 82 ? -10.422 -1.521 8.101 1.00 85.31 82 PHE A O 1
ATOM 675 N N . PRO A 1 83 ? -12.563 -1.005 8.617 1.00 86.19 83 PRO A N 1
ATOM 676 C CA . PRO A 1 83 ? -12.823 -0.292 7.374 1.00 86.19 83 PRO A CA 1
ATOM 677 C C . PRO A 1 83 ? -11.987 0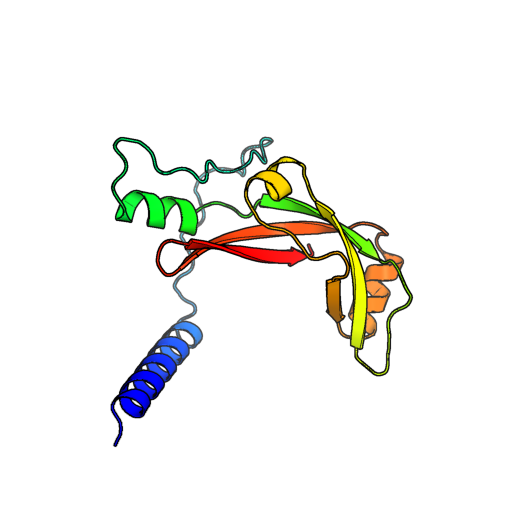.986 7.263 1.00 86.19 83 PRO A C 1
ATOM 679 O O . PRO A 1 83 ? -12.002 1.847 8.148 1.00 86.19 83 PRO A O 1
ATOM 682 N N . ILE A 1 84 ? -11.291 1.123 6.137 1.00 86.56 84 ILE A N 1
ATOM 683 C CA . ILE A 1 84 ? -10.487 2.291 5.800 1.00 86.56 84 ILE A CA 1
ATOM 684 C C . ILE A 1 84 ? -10.935 2.902 4.473 1.00 86.56 84 ILE A C 1
ATOM 686 O O . ILE A 1 84 ? -11.313 2.224 3.517 1.00 86.56 84 ILE A O 1
ATOM 690 N N . GLU A 1 85 ? -10.840 4.218 4.408 1.00 87.56 85 GLU A N 1
ATOM 691 C CA . GLU A 1 85 ? -10.931 5.001 3.189 1.00 87.56 85 GLU A CA 1
ATOM 692 C C . GLU A 1 85 ? -9.530 5.480 2.820 1.00 87.56 85 GLU A C 1
ATOM 694 O O . GLU A 1 85 ? -8.821 6.021 3.668 1.00 87.56 85 GLU A O 1
ATOM 699 N N . ILE A 1 86 ? -9.119 5.282 1.568 1.00 88.31 86 ILE A N 1
ATOM 700 C CA . ILE A 1 86 ? -7.805 5.717 1.092 1.00 88.31 86 ILE A CA 1
ATOM 701 C C . ILE A 1 86 ? -7.984 6.880 0.124 1.00 88.31 86 ILE A C 1
ATOM 703 O O . ILE A 1 86 ? -8.603 6.746 -0.931 1.00 88.31 86 ILE A O 1
ATOM 707 N N . ASP A 1 87 ? -7.391 8.014 0.477 1.00 89.31 87 ASP A N 1
ATOM 708 C CA . ASP A 1 87 ? -7.236 9.158 -0.406 1.00 89.31 87 ASP A CA 1
ATOM 709 C C . ASP A 1 87 ? -5.934 9.009 -1.201 1.00 89.31 87 ASP A C 1
ATOM 711 O O . ASP A 1 87 ? -4.828 9.228 -0.695 1.00 89.31 87 ASP A O 1
ATOM 715 N N . TRP A 1 88 ? -6.065 8.532 -2.436 1.00 88.56 88 TRP A N 1
ATOM 716 C CA . TRP A 1 88 ? -4.937 8.258 -3.325 1.00 88.56 88 TRP A CA 1
ATOM 717 C C . TRP A 1 88 ? -4.376 9.534 -3.942 1.00 88.56 88 TRP A C 1
ATOM 719 O O . TRP A 1 88 ? -5.129 10.392 -4.415 1.00 88.56 88 TRP A O 1
ATOM 729 N N . LYS A 1 89 ? -3.045 9.613 -4.051 1.00 87.62 89 LYS A N 1
ATOM 730 C CA . LYS A 1 89 ? -2.393 10.694 -4.796 1.00 87.62 89 LYS A CA 1
ATOM 731 C C . LYS A 1 89 ? -2.787 10.633 -6.275 1.00 87.62 89 LYS A C 1
ATOM 733 O O . LYS A 1 89 ? -3.046 9.563 -6.826 1.00 87.62 89 LYS A O 1
ATOM 738 N N . LYS A 1 90 ? -2.805 11.799 -6.932 1.00 86.12 90 LYS A N 1
ATOM 739 C CA . LYS A 1 90 ? -3.197 11.937 -8.347 1.00 86.12 90 LYS A CA 1
ATOM 740 C C . LYS A 1 90 ? -2.413 10.984 -9.256 1.00 86.12 90 LYS A C 1
ATOM 742 O O . LYS A 1 90 ? -3.026 10.212 -9.982 1.00 86.12 90 LYS A O 1
ATOM 747 N N . TRP A 1 91 ? -1.086 10.977 -9.131 1.00 84.81 91 TRP A N 1
ATOM 748 C CA . TRP A 1 91 ? -0.217 10.108 -9.928 1.00 84.81 91 TRP A CA 1
ATOM 749 C C . TRP A 1 91 ? -0.521 8.619 -9.709 1.00 84.81 91 TRP A C 1
ATOM 751 O O . TRP A 1 91 ? -0.406 7.818 -10.629 1.00 84.81 91 TRP A O 1
ATOM 761 N N . THR A 1 92 ? -0.956 8.216 -8.511 1.00 85.94 92 THR A N 1
ATOM 762 C CA . THR A 1 92 ? -1.246 6.806 -8.230 1.00 85.94 92 THR A CA 1
ATOM 763 C C . THR A 1 92 ? -2.443 6.342 -9.050 1.00 85.94 92 THR A C 1
ATOM 765 O O . THR A 1 92 ? -2.399 5.264 -9.627 1.00 85.94 92 THR A O 1
ATOM 768 N N . LYS A 1 93 ? -3.468 7.191 -9.184 1.00 83.88 93 LYS A N 1
ATOM 769 C CA . LYS A 1 93 ? -4.646 6.916 -10.021 1.00 83.88 93 LYS A CA 1
ATOM 770 C C . LYS A 1 93 ? -4.329 6.919 -11.521 1.00 83.88 93 LYS A C 1
ATOM 772 O O . LYS A 1 93 ? -5.033 6.279 -12.287 1.00 83.88 93 LYS A O 1
ATOM 777 N N . GLU A 1 94 ? -3.310 7.664 -11.947 1.00 85.00 94 GLU A N 1
ATOM 778 C CA . GLU A 1 94 ? -2.894 7.737 -13.357 1.00 85.00 94 GLU A CA 1
ATOM 779 C C . GLU A 1 94 ? -2.105 6.498 -13.796 1.00 85.00 94 GLU A C 1
ATOM 781 O O . GLU A 1 94 ? -2.171 6.102 -14.957 1.00 85.00 94 GLU A O 1
ATOM 786 N N . HIS A 1 95 ? -1.357 5.892 -12.871 1.00 82.19 95 HIS A N 1
ATOM 787 C CA . HIS A 1 95 ? -0.473 4.763 -13.158 1.00 82.19 95 HIS A CA 1
ATOM 788 C C . HIS A 1 95 ? -1.049 3.399 -12.777 1.00 82.19 95 HIS A C 1
ATOM 790 O O . HIS A 1 95 ? -0.619 2.388 -13.328 1.00 82.19 95 HIS A O 1
ATOM 796 N N . PHE A 1 96 ? -2.005 3.363 -11.851 1.00 81.06 96 PHE A N 1
ATOM 797 C CA . PHE A 1 96 ? -2.623 2.137 -11.365 1.00 81.06 96 PHE A CA 1
ATOM 798 C C . PHE A 1 96 ? -4.138 2.245 -11.504 1.00 81.06 96 PHE A C 1
ATOM 800 O O . PHE A 1 96 ? -4.732 3.254 -11.119 1.00 81.06 96 PHE A O 1
ATOM 807 N N . ASP A 1 97 ? -4.771 1.191 -12.021 1.00 76.94 97 ASP A N 1
ATOM 808 C CA . ASP A 1 97 ? -6.230 1.100 -12.085 1.00 76.94 97 ASP A CA 1
ATOM 809 C C . ASP A 1 97 ? -6.797 0.822 -10.684 1.00 76.94 97 ASP A C 1
ATOM 811 O O . ASP A 1 97 ? -7.053 -0.315 -10.278 1.00 76.94 97 ASP A O 1
ATOM 815 N N . ILE A 1 98 ? -6.910 1.882 -9.884 1.00 75.75 98 ILE A N 1
ATOM 816 C CA . ILE A 1 98 ? -7.398 1.797 -8.511 1.00 75.75 98 ILE A CA 1
ATOM 817 C C . ILE A 1 98 ? -8.925 1.875 -8.520 1.00 75.75 98 ILE A C 1
ATOM 819 O O . ILE A 1 98 ? -9.515 2.951 -8.419 1.00 75.75 98 ILE A O 1
ATOM 823 N N . GLN A 1 99 ? -9.574 0.714 -8.576 1.00 65.25 99 GLN A N 1
ATOM 824 C CA . GLN A 1 99 ? -11.037 0.612 -8.488 1.00 65.25 99 GLN A CA 1
ATOM 825 C C . GLN A 1 99 ? -11.561 0.449 -7.047 1.00 65.25 99 GLN A C 1
ATOM 827 O O . GLN A 1 99 ? -12.771 0.394 -6.811 1.00 65.25 99 GLN A O 1
ATOM 832 N N . PHE A 1 100 ? -10.676 0.386 -6.049 1.00 62.84 100 PHE A N 1
ATOM 833 C CA . PHE A 1 100 ? -11.052 0.084 -4.667 1.00 62.84 100 PHE A CA 1
ATOM 834 C C . PHE A 1 100 ? -11.623 1.315 -3.946 1.00 62.84 100 PHE A C 1
ATOM 836 O O . PHE A 1 100 ? -10.885 2.179 -3.476 1.00 62.84 100 PHE A O 1
ATOM 843 N N . LYS A 1 101 ? -12.957 1.386 -3.839 1.00 56.47 101 LYS A N 1
ATOM 844 C CA . LYS A 1 101 ? -13.671 2.392 -3.024 1.00 56.47 101 LYS A CA 1
ATOM 845 C C . LYS A 1 101 ? -13.796 2.015 -1.543 1.00 56.47 101 LYS A C 1
ATOM 847 O O . LYS A 1 101 ? -14.029 2.891 -0.718 1.00 56.47 101 LYS A O 1
ATOM 852 N N . ALA A 1 102 ? -13.669 0.732 -1.210 1.00 59.19 102 ALA A N 1
ATOM 853 C CA . ALA A 1 102 ? -13.750 0.231 0.157 1.00 59.19 102 ALA A CA 1
ATOM 854 C C . ALA A 1 102 ? -12.602 -0.747 0.398 1.00 59.19 102 ALA A C 1
ATOM 856 O O . ALA A 1 102 ? -12.545 -1.808 -0.223 1.00 59.19 102 ALA A O 1
ATOM 857 N N . SER A 1 103 ? -11.702 -0.370 1.298 1.00 78.50 103 SER A N 1
ATOM 858 C CA . SER A 1 103 ? -10.594 -1.206 1.741 1.00 78.50 103 SER A CA 1
ATOM 859 C C . SER A 1 103 ? -10.782 -1.489 3.226 1.00 78.50 103 SER A C 1
ATOM 861 O O . SER A 1 103 ? -11.321 -0.671 3.965 1.00 78.50 103 SER A O 1
ATOM 863 N N . TRP A 1 104 ? -10.358 -2.654 3.688 1.00 82.94 104 TRP A N 1
ATOM 864 C CA . TRP A 1 104 ? -10.287 -2.953 5.113 1.00 82.94 104 TRP A CA 1
ATOM 865 C C . TRP A 1 104 ? -8.908 -3.502 5.422 1.00 82.94 104 TRP A C 1
ATOM 867 O O . TRP A 1 104 ? -8.279 -4.151 4.585 1.00 82.94 104 TRP A O 1
ATOM 877 N N . ILE A 1 105 ? -8.455 -3.265 6.643 1.00 83.31 105 ILE A N 1
ATOM 878 C CA . ILE A 1 105 ? -7.313 -3.980 7.199 1.00 83.31 105 ILE A CA 1
ATOM 879 C C . ILE A 1 105 ? -7.812 -5.016 8.189 1.00 83.31 105 ILE A C 1
ATOM 881 O O . ILE A 1 105 ? -8.853 -4.838 8.818 1.00 83.31 105 ILE A O 1
ATOM 885 N N . VAL A 1 106 ? -7.071 -6.109 8.316 1.00 84.44 106 VAL A N 1
ATOM 886 C CA . VAL A 1 106 ? -7.283 -7.072 9.393 1.00 84.44 106 VAL A CA 1
ATOM 887 C C . VAL A 1 106 ? -6.276 -6.740 10.480 1.00 84.44 106 VAL A C 1
ATOM 889 O O . VAL A 1 106 ? -5.073 -6.739 10.227 1.00 84.44 106 VAL A O 1
ATOM 892 N N . ALA A 1 107 ? -6.767 -6.424 11.671 1.00 83.19 107 ALA A N 1
ATOM 893 C CA . ALA A 1 107 ? -5.939 -6.046 12.806 1.00 83.19 107 ALA A CA 1
ATOM 894 C C . ALA A 1 107 ? -6.477 -6.704 14.074 1.00 83.19 107 ALA A C 1
ATOM 896 O O . ALA A 1 107 ? -7.677 -6.922 14.209 1.00 83.19 107 ALA A O 1
ATOM 897 N N . GLN A 1 108 ? -5.593 -7.017 15.021 1.00 87.06 108 GLN A N 1
ATOM 898 C CA . GLN A 1 108 ? -6.034 -7.436 16.348 1.00 87.06 108 GLN A CA 1
ATOM 899 C C . GLN A 1 108 ? -6.648 -6.251 17.095 1.00 87.06 108 GLN A C 1
ATOM 901 O O . GLN A 1 108 ? -6.291 -5.101 16.842 1.00 87.06 108 GLN A O 1
ATOM 906 N N . ARG A 1 109 ? -7.531 -6.536 18.057 1.00 86.06 109 ARG A N 1
ATOM 907 C CA . ARG A 1 109 ? -8.248 -5.522 18.844 1.00 86.06 109 ARG A CA 1
ATOM 908 C C . ARG A 1 109 ? -7.325 -4.455 19.433 1.00 86.06 109 ARG A C 1
ATOM 910 O O . ARG A 1 109 ? -7.631 -3.272 19.319 1.00 86.06 109 ARG A O 1
ATOM 917 N N . ASP A 1 110 ? -6.216 -4.860 20.043 1.00 87.31 110 ASP A N 1
ATOM 918 C CA . ASP A 1 110 ? -5.295 -3.919 20.689 1.00 87.31 110 ASP A CA 1
ATOM 919 C C . ASP A 1 110 ? -4.598 -3.032 19.653 1.00 87.31 110 ASP A C 1
ATOM 921 O O . ASP A 1 110 ? -4.520 -1.819 19.830 1.00 87.31 110 ASP A O 1
ATOM 925 N N . THR A 1 111 ? -4.204 -3.606 18.512 1.00 84.00 111 THR A N 1
ATOM 926 C CA . THR A 1 111 ? -3.668 -2.852 17.371 1.00 84.00 111 THR A CA 1
ATOM 927 C C . THR A 1 111 ? -4.700 -1.871 16.817 1.00 84.00 111 THR A C 1
ATOM 929 O O . THR A 1 111 ? -4.384 -0.705 16.609 1.00 84.00 111 THR A O 1
ATOM 932 N N . ALA A 1 112 ? -5.945 -2.309 16.617 1.00 83.31 112 ALA A N 1
ATOM 933 C CA . ALA A 1 112 ? -7.029 -1.458 16.135 1.00 83.31 112 ALA A CA 1
ATOM 934 C C . ALA A 1 112 ? -7.326 -0.305 17.108 1.00 83.31 112 ALA A C 1
ATOM 936 O O . ALA A 1 112 ? -7.522 0.830 16.676 1.00 83.31 112 ALA A O 1
ATOM 937 N N . LYS A 1 113 ? -7.290 -0.571 18.419 1.00 84.88 113 LYS A N 1
ATOM 938 C CA . LYS A 1 113 ? -7.441 0.450 19.460 1.00 84.88 113 LYS A CA 1
ATOM 939 C C . LYS A 1 113 ? -6.316 1.485 19.394 1.00 84.88 113 LYS A C 1
ATOM 941 O O . LYS A 1 113 ? -6.603 2.677 19.327 1.00 84.88 113 LYS A O 1
ATOM 946 N N . SER A 1 114 ? -5.057 1.046 19.343 1.00 84.81 114 SER A N 1
ATOM 947 C CA . SER A 1 114 ? -3.911 1.956 19.222 1.00 84.81 114 SER A CA 1
ATOM 948 C C . SER A 1 114 ? -3.984 2.804 17.955 1.00 84.81 114 SER A C 1
ATOM 950 O O . SER A 1 114 ? -3.711 4.003 17.998 1.00 84.81 114 SER A O 1
ATOM 952 N N . LEU A 1 115 ? -4.407 2.212 16.837 1.00 81.38 115 LEU A N 1
ATOM 953 C CA . LEU A 1 115 ? -4.616 2.930 15.584 1.00 81.38 115 LEU A CA 1
ATOM 954 C C . LEU A 1 115 ? -5.695 4.019 15.719 1.00 81.38 115 LEU A C 1
ATOM 956 O O . LEU A 1 115 ? -5.498 5.125 15.221 1.00 81.38 115 LEU A O 1
ATOM 960 N N . TYR A 1 116 ? -6.791 3.739 16.433 1.00 78.88 116 TYR A N 1
ATOM 961 C CA . TYR A 1 116 ? -7.877 4.698 16.667 1.00 78.88 116 TYR A CA 1
ATOM 962 C C . TYR A 1 116 ? -7.447 5.879 17.554 1.00 78.88 116 TYR A C 1
ATOM 964 O O . TYR A 1 116 ? -7.859 7.015 17.326 1.00 78.88 116 TYR A O 1
ATOM 972 N N . GLU A 1 117 ? -6.626 5.612 18.572 1.00 83.06 117 GLU A N 1
ATOM 973 C CA . GLU A 1 117 ? -6.218 6.601 19.578 1.00 83.06 117 GLU A CA 1
ATOM 974 C C . GLU A 1 117 ? -5.065 7.500 19.107 1.00 83.06 117 GLU A C 1
ATOM 976 O O . GLU A 1 117 ? -4.993 8.661 19.505 1.00 83.06 117 GLU A O 1
ATOM 981 N N . THR A 1 118 ? -4.176 6.987 18.249 1.00 78.38 118 THR A N 1
ATOM 982 C CA . THR A 1 118 ? -2.923 7.680 17.897 1.00 78.38 118 THR A CA 1
ATOM 983 C C . THR A 1 118 ? -3.100 8.701 16.771 1.00 78.38 118 THR A C 1
ATOM 985 O O . THR A 1 118 ? -2.535 9.791 16.832 1.00 78.38 118 THR A O 1
ATOM 988 N N . SER A 1 119 ? -3.861 8.375 15.720 1.00 67.62 119 SER A N 1
ATOM 989 C CA . SER A 1 119 ? -4.053 9.278 14.579 1.00 67.62 119 SER A CA 1
ATOM 990 C C . SER A 1 119 ? -5.277 8.900 13.748 1.00 67.62 119 SER A C 1
ATOM 992 O O . SER A 1 119 ? -5.552 7.728 13.498 1.00 67.62 119 SER A O 1
ATOM 994 N N . LYS A 1 120 ? -5.981 9.914 13.234 1.00 77.06 120 LYS A N 1
ATOM 995 C CA . LYS A 1 120 ? -7.102 9.730 12.295 1.00 77.06 120 LYS A CA 1
ATOM 996 C C . LYS A 1 120 ? -6.644 9.391 10.875 1.00 77.06 120 LYS A C 1
ATOM 998 O O . LYS A 1 120 ? -7.463 8.954 10.067 1.00 77.06 120 LYS A O 1
ATOM 1003 N N . THR A 1 121 ? -5.373 9.636 10.553 1.00 86.94 121 THR A N 1
ATOM 1004 C CA . THR A 1 121 ? -4.842 9.511 9.192 1.00 86.94 121 THR A CA 1
ATOM 1005 C C . THR A 1 121 ? -3.480 8.830 9.186 1.00 86.94 121 THR A C 1
ATOM 1007 O O . THR A 1 121 ? -2.616 9.196 9.985 1.00 86.94 121 THR A O 1
ATOM 1010 N N . TRP A 1 122 ? -3.273 7.911 8.248 1.00 86.56 122 TRP A N 1
ATOM 1011 C CA . TRP A 1 122 ? -2.063 7.095 8.144 1.00 86.56 122 TRP A CA 1
ATOM 1012 C C . TRP A 1 122 ? -1.532 7.115 6.708 1.00 86.56 122 TRP A C 1
ATOM 1014 O O . TRP A 1 122 ? -2.328 6.972 5.775 1.00 86.56 122 TRP A O 1
ATOM 1024 N N . PRO A 1 123 ? -0.226 7.313 6.474 1.00 88.38 123 PRO A N 1
ATOM 1025 C CA . PRO A 1 123 ? 0.335 7.192 5.137 1.00 88.38 123 PRO A CA 1
ATOM 1026 C C . PRO A 1 123 ? 0.168 5.761 4.610 1.00 88.38 123 PRO A C 1
ATOM 1028 O O . PRO A 1 123 ? 0.469 4.779 5.286 1.00 88.38 123 PRO A O 1
ATOM 1031 N N . VAL A 1 124 ? -0.297 5.649 3.366 1.00 87.25 124 VAL A N 1
ATOM 1032 C CA . VAL A 1 124 ? -0.268 4.388 2.624 1.00 87.25 124 VAL A CA 1
ATOM 1033 C C . VAL A 1 124 ? 1.023 4.358 1.831 1.00 87.25 124 VAL A C 1
ATOM 1035 O O . VAL A 1 124 ? 1.265 5.237 0.998 1.00 87.25 124 VAL A O 1
ATOM 1038 N N . ILE A 1 125 ? 1.843 3.353 2.098 1.00 87.25 125 ILE A N 1
ATOM 1039 C CA . ILE A 1 125 ? 3.128 3.131 1.454 1.00 87.25 125 ILE A CA 1
ATOM 1040 C C . ILE A 1 125 ? 2.979 2.017 0.421 1.00 87.25 125 ILE A C 1
ATOM 1042 O O . ILE A 1 125 ? 2.407 0.966 0.704 1.00 87.25 125 ILE A O 1
ATOM 1046 N N . GLY A 1 126 ? 3.473 2.266 -0.787 1.00 85.81 126 GLY A N 1
ATOM 1047 C CA . GLY A 1 126 ? 3.514 1.313 -1.883 1.00 85.81 126 GLY A CA 1
ATOM 1048 C C . GLY A 1 126 ? 4.938 0.857 -2.169 1.00 85.81 126 GLY A C 1
ATOM 1049 O O . GLY A 1 126 ? 5.860 1.669 -2.181 1.00 85.81 126 GLY A O 1
ATOM 1050 N N . ASN A 1 127 ? 5.091 -0.434 -2.448 1.00 85.62 127 ASN A N 1
ATOM 1051 C CA . ASN A 1 127 ? 6.288 -1.013 -3.049 1.00 85.62 127 ASN A CA 1
ATOM 1052 C C . ASN A 1 127 ? 5.920 -1.604 -4.405 1.00 85.62 127 ASN A C 1
ATOM 1054 O O . ASN A 1 127 ? 4.927 -2.326 -4.508 1.00 85.62 127 ASN A O 1
ATOM 1058 N N . CYS A 1 128 ? 6.710 -1.312 -5.434 1.00 83.75 128 CYS A N 1
ATOM 1059 C CA . CYS A 1 128 ? 6.517 -1.912 -6.748 1.00 83.75 128 CYS A CA 1
ATOM 1060 C C . CYS A 1 128 ? 7.303 -3.211 -6.891 1.00 83.75 128 CYS A C 1
ATOM 1062 O O . CYS A 1 128 ? 8.358 -3.419 -6.300 1.00 83.75 128 CYS A O 1
ATOM 1064 N N . SER A 1 129 ? 6.771 -4.115 -7.697 1.00 81.25 129 SER A N 1
ATOM 1065 C CA . SER A 1 129 ? 7.449 -5.332 -8.118 1.00 81.25 129 SER A CA 1
ATOM 1066 C C . SER A 1 129 ? 7.006 -5.673 -9.529 1.00 81.25 129 SER A C 1
ATOM 1068 O O . SER A 1 129 ? 5.848 -5.469 -9.880 1.00 81.25 129 SER A O 1
ATOM 1070 N N . LEU A 1 130 ? 7.922 -6.188 -10.344 1.00 81.94 130 LEU A N 1
ATOM 1071 C CA . LEU A 1 130 ? 7.598 -6.653 -11.687 1.00 81.94 130 LEU A CA 1
ATOM 1072 C C . LEU A 1 130 ? 7.260 -8.149 -11.631 1.00 81.94 130 LEU A C 1
ATOM 1074 O O . LEU A 1 130 ? 8.107 -8.951 -11.239 1.00 81.94 130 LEU A O 1
ATOM 1078 N N . ILE A 1 131 ? 6.042 -8.525 -12.018 1.00 79.62 131 ILE A N 1
ATOM 1079 C CA . ILE A 1 131 ? 5.601 -9.922 -12.136 1.00 79.62 131 ILE A CA 1
ATOM 1080 C C . ILE A 1 131 ? 5.049 -10.117 -13.546 1.00 79.62 131 ILE A C 1
ATOM 1082 O O . ILE A 1 131 ? 4.178 -9.375 -13.971 1.00 79.62 131 ILE A O 1
ATOM 1086 N N . GLU A 1 132 ? 5.592 -11.075 -14.303 1.00 80.81 132 GLU A N 1
ATOM 1087 C CA . GLU A 1 132 ? 5.120 -11.404 -15.665 1.00 80.81 132 GLU A CA 1
ATOM 1088 C C . GLU A 1 132 ? 5.042 -10.203 -16.637 1.00 80.81 132 GLU A C 1
ATOM 1090 O O . GLU A 1 132 ? 4.276 -10.218 -17.595 1.00 80.81 132 GLU A O 1
ATOM 1095 N N . LYS A 1 133 ? 5.925 -9.206 -16.452 1.00 79.88 133 LYS A N 1
ATOM 1096 C CA . LYS A 1 133 ? 5.986 -7.916 -17.183 1.00 79.88 133 LYS A CA 1
ATOM 1097 C C . LYS A 1 133 ? 4.934 -6.879 -16.771 1.00 79.88 133 LYS A C 1
ATOM 1099 O O . LYS A 1 133 ? 4.881 -5.815 -17.384 1.00 79.88 133 LYS A O 1
ATOM 1104 N N . GLU A 1 134 ? 4.168 -7.139 -15.723 1.00 80.50 134 GLU A N 1
ATOM 1105 C CA . GLU A 1 134 ? 3.252 -6.180 -15.108 1.00 80.50 134 GLU A CA 1
ATOM 1106 C C . GLU A 1 134 ? 3.853 -5.611 -13.820 1.00 80.50 134 GLU A C 1
ATOM 1108 O O . GLU A 1 134 ? 4.531 -6.314 -13.066 1.00 80.50 134 GLU A O 1
ATOM 1113 N N . ILE A 1 135 ? 3.625 -4.320 -13.566 1.00 79.88 135 ILE A N 1
ATOM 1114 C CA . ILE A 1 135 ? 4.039 -3.674 -12.316 1.00 79.88 135 ILE A CA 1
ATOM 1115 C C . ILE A 1 135 ? 2.916 -3.856 -11.302 1.00 79.88 135 ILE A C 1
ATOM 1117 O O . ILE A 1 135 ? 1.824 -3.315 -11.463 1.00 79.88 135 ILE A O 1
ATOM 1121 N N . ILE A 1 136 ? 3.207 -4.590 -10.236 1.00 81.69 136 ILE A N 1
ATOM 1122 C CA . ILE A 1 136 ? 2.295 -4.822 -9.122 1.00 81.69 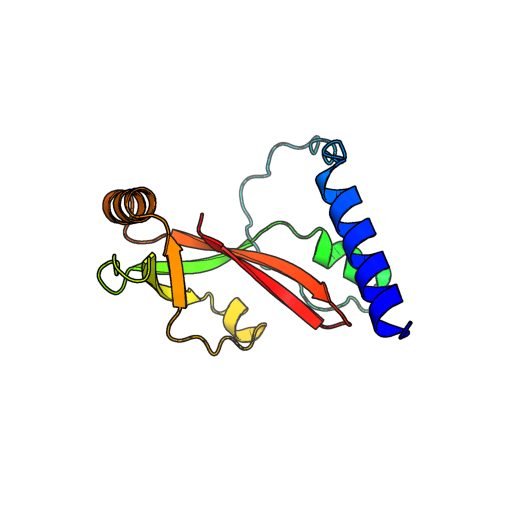136 ILE A CA 1
ATOM 1123 C C . ILE A 1 136 ? 2.724 -3.954 -7.947 1.00 81.69 136 ILE A C 1
ATOM 1125 O O . ILE A 1 136 ? 3.904 -3.900 -7.597 1.00 81.69 136 ILE A O 1
ATOM 1129 N N . MET A 1 137 ? 1.751 -3.294 -7.320 1.00 81.00 137 MET A N 1
ATOM 1130 C CA . MET A 1 137 ? 1.956 -2.502 -6.114 1.00 81.00 137 MET A CA 1
ATOM 1131 C C . MET A 1 137 ? 1.486 -3.274 -4.883 1.00 81.00 137 MET A C 1
ATOM 1133 O O . MET A 1 137 ? 0.305 -3.592 -4.747 1.00 81.00 137 MET A O 1
ATOM 1137 N N . ALA A 1 138 ? 2.405 -3.535 -3.959 1.00 81.56 138 ALA A N 1
ATOM 1138 C CA . ALA A 1 138 ? 2.081 -4.005 -2.619 1.00 81.56 138 ALA A CA 1
ATOM 1139 C C . ALA A 1 138 ? 1.896 -2.804 -1.684 1.00 81.56 138 ALA A C 1
ATOM 1141 O O . ALA A 1 138 ? 2.716 -1.888 -1.690 1.00 81.56 138 ALA A O 1
ATOM 1142 N N . LEU A 1 139 ? 0.834 -2.819 -0.878 1.00 80.88 139 LEU A N 1
ATOM 1143 C CA . LEU A 1 139 ? 0.445 -1.709 -0.006 1.00 80.88 139 LEU A CA 1
ATOM 1144 C C . LEU A 1 139 ? 0.686 -2.047 1.465 1.00 80.88 139 LEU A C 1
ATOM 1146 O O . LEU A 1 139 ? 0.394 -3.159 1.907 1.00 80.88 139 LEU A O 1
ATOM 1150 N N . GLN A 1 140 ? 1.169 -1.071 2.228 1.00 78.75 140 GLN A N 1
ATOM 1151 C CA . GLN A 1 140 ? 1.366 -1.155 3.673 1.00 78.75 140 GLN A CA 1
ATOM 1152 C C . GLN A 1 140 ? 0.911 0.148 4.340 1.00 78.75 140 GLN A C 1
ATOM 1154 O O . GLN A 1 140 ? 1.097 1.231 3.788 1.00 78.75 140 GLN A O 1
ATOM 1159 N N . LEU A 1 141 ? 0.302 0.042 5.522 1.00 76.25 141 LEU A N 1
ATOM 1160 C CA . LEU A 1 141 ? 0.060 1.193 6.396 1.00 76.25 141 LEU A CA 1
ATOM 1161 C C . LEU A 1 141 ? 1.254 1.349 7.333 1.00 76.25 141 LEU A C 1
ATOM 1163 O O . LEU A 1 141 ? 1.734 0.343 7.860 1.00 76.25 141 LEU A O 1
ATOM 1167 N N . TYR A 1 142 ? 1.711 2.584 7.521 1.00 65.38 142 TYR A N 1
ATOM 1168 C CA . TYR A 1 142 ? 2.832 2.919 8.396 1.00 65.38 142 TYR A CA 1
ATOM 1169 C C . TYR A 1 142 ? 2.425 3.972 9.416 1.00 65.38 142 TYR A C 1
ATOM 1171 O O . TYR A 1 142 ? 1.773 4.947 8.984 1.00 65.38 142 TYR A O 1
#

Foldseek 3Di:
DDPVVVVVVVVVVVVVVVVPCPPPPPPDPPDDPDPDDLDDDDLDADPPHDPVNSQVCLQPDDKHFQWKKFFDDDQDQVQQKTKIATGGDPVSVVQDVPPDRIDIDRDHPVRSVCVVPPDRMWTKIWRWHADPNDTDIDIDTD

Nearest PDB structures (foldseek):
  7xi6-assembly1_B  TM=3.524E-01  e=1.651E+00  Saccharolobus solfataricus
  7myj-assembly2_D  TM=4.350E-01  e=2.549E+00  Homo sapiens
  7xi6-assembly1_A  TM=3.401E-01  e=2.396E+00  Saccharolobus solfataricus
  4g1b-assembly2_B  TM=2.485E-01  e=4.741E+00  Saccharomyces cerevisiae YJM789
  1nc7-assembly1_C  TM=2.297E-01  e=4.188E+00  Thermotoga maritima